Protein AF-A4K549-F1 (afdb_monomer)

Nearest PDB structures (foldseek):
  3fb2-assembly2_B  TM=6.830E-01  e=2.967E-04  Homo sapiens
  3fb2-assembly1_A  TM=7.158E-01  e=6.302E-02  Homo sapiens
  1cun-assembly1_C  TM=7.494E-01  e=9.052E-02  Gallus gallus
  7ank-assembly1_A  TM=7.087E-01  e=9.052E-02  Homo sapiens
  3f31-assembly1_B  TM=7.043E-01  e=5.146E-01  Homo sapiens

Foldseek 3Di:
DVVVVVVVVVVVVVVVVVVVVVVVVVVVPPPQDDDPVSVVVVVVVVVVVVVVLVVVVVVLVVLVVVLVVCVVVVPPCNVVSVVVNVVVVVVNVVVVVVD

Sequence (99 aa):
EQCMDLQLFYRDAEQVDNWMSKQEAFLLNEDLGDSLDSVEALLKKHEDFEKSLSAQEEKITALDEFVTKLIQNNHYAMEDVATRRDALLSRRNALHERA

InterPro domains:
  IPR002017 Spectrin repeat [PF00435] (5-99)
  IPR018159 Spectrin/alpha-actinin [SM00150] (7-99)
  IPR018159 Spectrin/alpha-actinin [cd00176] (5-99)

Secondary structure (DSSP, 8-state):
-HHHHHHHHHHHHHHHHHHHHHHHHHHS-----SSHHHHHHHHHHHHHHHHHHHHHHHHHHHHHHHHHHHHHTT-TTHHHHHHHHHHHHHHHHHHHTT-

Mean predicted aligned error: 14.86 Å

Structure (mmCIF, N/CA/C/O backbone):
data_AF-A4K549-F1
#
_entry.id   AF-A4K549-F1
#
loop_
_atom_site.group_PDB
_atom_site.id
_atom_site.type_symbol
_atom_site.label_atom_id
_atom_site.label_alt_id
_atom_site.label_comp_id
_atom_site.label_asym_id
_atom_site.label_entity_id
_atom_site.label_seq_id
_atom_site.pdbx_PDB_ins_code
_atom_site.Cartn_x
_atom_site.Cartn_y
_atom_site.Cartn_z
_atom_site.occupancy
_atom_site.B_iso_or_equiv
_atom_site.auth_seq_id
_atom_site.auth_comp_id
_atom_site.auth_asym_id
_atom_site.auth_atom_id
_atom_site.pdbx_PDB_model_num
ATOM 1 N N . GLU A 1 1 ? -19.657 9.051 10.741 1.00 54.94 1 GLU A N 1
ATOM 2 C CA . GLU A 1 1 ? -18.183 8.996 10.635 1.00 54.94 1 GLU A CA 1
ATOM 3 C C . GLU A 1 1 ? -17.708 7.681 10.011 1.00 54.94 1 GLU A C 1
ATOM 5 O O . GLU A 1 1 ? -17.241 7.734 8.887 1.00 54.94 1 GLU A O 1
ATOM 10 N N . GLN A 1 2 ? -18.008 6.507 10.579 1.00 52.16 2 GLN A N 1
ATOM 11 C CA . GLN A 1 2 ? -17.537 5.194 10.073 1.00 52.16 2 GLN A CA 1
ATOM 12 C C . GLN A 1 2 ? -17.848 4.842 8.598 1.00 52.16 2 GLN A C 1
ATOM 14 O O . GLN A 1 2 ? -17.098 4.110 7.959 1.00 52.16 2 GLN A O 1
ATOM 19 N N . CYS A 1 3 ? -18.940 5.357 8.023 1.00 71.25 3 CYS A N 1
ATOM 20 C CA . CYS A 1 3 ? -19.270 5.125 6.610 1.00 71.25 3 CYS A CA 1
ATOM 21 C C . CYS A 1 3 ? -18.350 5.899 5.647 1.00 71.25 3 CYS A C 1
ATOM 23 O O . CYS A 1 3 ? -18.144 5.473 4.512 1.00 71.25 3 CYS A O 1
ATOM 25 N N . MET A 1 4 ? -17.802 7.032 6.093 1.00 78.00 4 MET A N 1
ATOM 26 C CA . MET A 1 4 ? -16.905 7.862 5.290 1.00 78.00 4 MET A CA 1
ATOM 27 C C . MET A 1 4 ? -15.501 7.258 5.250 1.00 78.00 4 MET A C 1
ATOM 29 O O . MET A 1 4 ? -14.889 7.195 4.186 1.00 78.00 4 MET A O 1
ATOM 33 N N . ASP A 1 5 ? -15.050 6.710 6.378 1.00 77.12 5 ASP A N 1
ATOM 34 C CA . ASP A 1 5 ? -13.773 5.999 6.482 1.00 77.12 5 ASP A CA 1
ATOM 35 C C . ASP A 1 5 ? -13.752 4.746 5.593 1.00 77.12 5 ASP A C 1
ATOM 37 O O . ASP A 1 5 ? -12.757 4.458 4.929 1.00 77.12 5 ASP A O 1
ATOM 41 N N . LEU A 1 6 ? -14.885 4.040 5.497 1.00 78.44 6 LEU A N 1
ATOM 42 C CA . LEU A 1 6 ? -15.023 2.870 4.630 1.00 78.44 6 LEU A CA 1
ATOM 43 C C . LEU A 1 6 ? -14.961 3.229 3.135 1.00 78.44 6 LEU A C 1
ATOM 45 O O . LEU A 1 6 ? -14.364 2.500 2.345 1.00 78.44 6 LEU A O 1
ATOM 49 N N . GLN A 1 7 ? -15.551 4.357 2.734 1.00 86.44 7 GLN A N 1
ATOM 50 C CA . GLN A 1 7 ? -15.483 4.826 1.347 1.00 86.44 7 GLN A CA 1
ATOM 51 C C . GLN A 1 7 ? -14.082 5.314 0.969 1.00 86.44 7 GLN A C 1
ATOM 53 O O . GLN A 1 7 ? -13.620 5.036 -0.138 1.00 86.44 7 GLN A O 1
ATOM 58 N N . LEU A 1 8 ? -13.391 5.990 1.891 1.00 87.81 8 LEU A N 1
ATOM 59 C CA . LEU A 1 8 ? -11.988 6.367 1.718 1.00 87.81 8 LEU A CA 1
ATOM 60 C C . LEU A 1 8 ? -11.108 5.128 1.552 1.00 87.81 8 LEU A C 1
ATOM 62 O O . LEU A 1 8 ? -10.314 5.067 0.618 1.00 87.81 8 LEU A O 1
ATOM 66 N N . PHE A 1 9 ? -11.330 4.106 2.380 1.00 84.75 9 PHE A N 1
ATOM 67 C CA . PHE A 1 9 ? -10.624 2.837 2.269 1.00 84.75 9 PHE A CA 1
ATOM 68 C C . PHE A 1 9 ? -10.819 2.175 0.893 1.00 84.75 9 PHE A C 1
ATOM 70 O O . PHE A 1 9 ? -9.840 1.758 0.277 1.00 84.75 9 PHE A O 1
ATOM 77 N N . TYR A 1 10 ? -12.055 2.076 0.388 1.00 90.44 10 TYR A N 1
ATOM 78 C CA . TYR A 1 10 ? -12.307 1.441 -0.914 1.00 90.44 10 TYR A CA 1
ATOM 79 C C . TYR A 1 10 ? -11.667 2.197 -2.073 1.00 90.44 10 TYR A C 1
ATOM 81 O O . TYR A 1 10 ? -11.085 1.574 -2.958 1.00 90.44 10 TYR A O 1
ATOM 89 N N . ARG A 1 11 ? -11.731 3.530 -2.041 1.00 94.38 11 ARG A N 1
ATOM 90 C CA . ARG A 1 11 ? -11.073 4.372 -3.040 1.00 94.38 11 ARG A CA 1
ATOM 91 C C . ARG A 1 11 ? -9.562 4.153 -3.032 1.00 94.38 11 ARG A C 1
ATOM 93 O O . ARG A 1 11 ? -8.959 3.991 -4.089 1.00 94.38 11 ARG A O 1
ATOM 100 N N . ASP A 1 12 ? -8.956 4.148 -1.851 1.00 90.50 12 ASP A N 1
ATOM 101 C CA . ASP A 1 12 ? -7.507 4.009 -1.723 1.00 90.50 12 ASP A CA 1
ATOM 102 C C . ASP A 1 12 ? -7.056 2.595 -2.130 1.00 90.50 12 ASP A C 1
ATOM 104 O O . ASP A 1 12 ? -6.048 2.446 -2.820 1.00 90.50 12 ASP A O 1
ATOM 108 N N . ALA A 1 13 ? -7.840 1.563 -1.804 1.00 91.62 13 ALA A N 1
ATOM 109 C CA . ALA A 1 13 ? -7.598 0.190 -2.246 1.00 91.62 13 ALA A CA 1
ATOM 110 C C . ALA A 1 13 ? -7.655 0.051 -3.777 1.00 91.62 13 ALA A C 1
ATOM 112 O O . ALA A 1 13 ? -6.741 -0.511 -4.376 1.00 91.62 13 ALA A O 1
ATOM 113 N N . GLU A 1 14 ? -8.671 0.628 -4.422 1.00 94.62 14 GLU A N 1
ATOM 114 C CA . GLU A 1 14 ? -8.804 0.616 -5.884 1.00 94.62 14 GLU A CA 1
ATOM 115 C C . GLU A 1 14 ? -7.643 1.353 -6.572 1.00 94.62 14 GLU A C 1
ATOM 117 O O . GLU A 1 14 ? -7.171 0.963 -7.644 1.00 94.62 14 GLU A O 1
ATOM 122 N N . GLN A 1 15 ? -7.135 2.414 -5.946 1.00 92.25 15 GLN A N 1
ATOM 123 C CA . GLN A 1 15 ? -5.982 3.147 -6.455 1.00 92.25 15 GLN A CA 1
ATOM 124 C C . GLN A 1 15 ? -4.697 2.309 -6.383 1.00 92.25 15 GLN A C 1
ATOM 126 O O . GLN A 1 15 ? -3.888 2.335 -7.315 1.00 92.25 15 GLN A O 1
ATOM 131 N N . VAL A 1 16 ? -4.533 1.539 -5.305 1.00 87.69 16 VAL A N 1
ATOM 132 C CA . VAL A 1 16 ? -3.402 0.624 -5.113 1.00 87.69 16 VAL A CA 1
ATOM 133 C C . VAL A 1 16 ? -3.482 -0.564 -6.073 1.00 87.69 16 VAL A C 1
ATOM 135 O O . VAL A 1 16 ? -2.469 -0.893 -6.689 1.00 87.69 16 VAL A O 1
ATOM 138 N N . ASP A 1 17 ? -4.660 -1.153 -6.284 1.00 92.00 17 ASP A N 1
ATOM 139 C CA . ASP A 1 17 ? -4.851 -2.246 -7.249 1.00 92.00 17 ASP A CA 1
ATOM 140 C C . ASP A 1 17 ? -4.519 -1.800 -8.677 1.00 92.00 17 ASP A C 1
ATOM 142 O O . ASP A 1 17 ? -3.733 -2.446 -9.370 1.00 92.00 17 ASP A O 1
ATOM 146 N N . ASN A 1 18 ? -5.012 -0.630 -9.092 1.00 89.50 18 ASN A N 1
ATOM 147 C CA . ASN A 1 18 ? -4.683 -0.066 -10.402 1.00 89.50 18 ASN A CA 1
ATOM 148 C C . ASN A 1 18 ? -3.186 0.220 -10.573 1.00 89.50 18 ASN A C 1
ATOM 150 O O . ASN A 1 18 ? -2.655 0.122 -11.682 1.00 89.50 18 ASN A O 1
ATOM 154 N N . TRP A 1 19 ? -2.497 0.611 -9.502 1.00 87.81 19 TRP A N 1
ATOM 155 C CA . TRP A 1 19 ? -1.052 0.800 -9.539 1.00 87.81 19 TRP A CA 1
ATOM 156 C C . TRP A 1 19 ? -0.317 -0.540 -9.655 1.00 87.81 19 TRP A C 1
ATOM 158 O O . TRP A 1 19 ? 0.565 -0.663 -10.505 1.00 87.81 19 TRP A O 1
ATOM 168 N N . MET A 1 20 ? -0.722 -1.556 -8.888 1.00 84.06 20 MET A N 1
ATOM 169 C CA . MET A 1 20 ? -0.136 -2.898 -8.955 1.00 84.06 20 MET A CA 1
ATOM 170 C C . MET A 1 20 ? -0.290 -3.516 -10.345 1.00 84.06 20 MET A C 1
ATOM 172 O O . MET A 1 20 ? 0.709 -3.943 -10.918 1.00 84.06 20 MET A O 1
ATOM 176 N N . SER A 1 21 ? -1.479 -3.461 -10.952 1.00 86.75 21 SER A N 1
ATOM 177 C CA . SER A 1 21 ? -1.689 -3.995 -12.305 1.00 86.75 21 SER A CA 1
ATOM 178 C C . SER A 1 21 ? -0.817 -3.310 -13.363 1.00 86.75 21 SER A C 1
ATOM 180 O O . SER A 1 21 ? -0.369 -3.948 -14.315 1.00 86.75 21 SER A O 1
ATOM 182 N N . LYS A 1 22 ? -0.524 -2.013 -13.201 1.00 78.81 22 LYS A N 1
ATOM 183 C CA . LYS A 1 22 ? 0.410 -1.298 -14.087 1.00 78.81 22 LYS A CA 1
ATOM 184 C C . LYS A 1 22 ? 1.852 -1.770 -13.907 1.00 78.81 22 LYS A C 1
ATOM 186 O O . LYS A 1 22 ? 2.568 -1.875 -14.899 1.00 78.81 22 LYS A O 1
ATOM 191 N N . GLN A 1 23 ? 2.274 -2.060 -12.677 1.00 81.25 23 GLN A N 1
ATOM 192 C CA . GLN A 1 23 ? 3.612 -2.596 -12.412 1.00 81.25 23 GLN A CA 1
ATOM 193 C C . GLN A 1 23 ? 3.758 -4.032 -12.926 1.00 81.25 23 GLN A C 1
ATOM 195 O O . GLN A 1 23 ? 4.759 -4.347 -13.562 1.00 81.25 23 GLN A O 1
ATOM 200 N N . GLU A 1 24 ? 2.744 -4.879 -12.743 1.00 81.19 24 GLU A N 1
ATOM 201 C CA . GLU A 1 24 ? 2.716 -6.239 -13.298 1.00 81.19 24 GLU A CA 1
ATOM 202 C C . GLU A 1 24 ? 2.843 -6.216 -14.828 1.00 81.19 24 GLU A C 1
ATOM 204 O O . GLU A 1 24 ? 3.677 -6.923 -15.392 1.00 81.19 24 GLU A O 1
ATOM 209 N N . ALA A 1 25 ? 2.100 -5.332 -15.503 1.00 75.69 25 ALA A N 1
ATOM 210 C CA . ALA A 1 25 ? 2.200 -5.147 -16.951 1.00 75.69 25 ALA A CA 1
ATOM 211 C C . ALA A 1 25 ? 3.578 -4.629 -17.410 1.00 75.69 25 ALA A C 1
ATOM 213 O O . ALA A 1 25 ? 4.031 -4.949 -18.508 1.00 75.69 25 ALA A O 1
ATOM 214 N N . PHE A 1 26 ? 4.255 -3.832 -16.581 1.00 66.88 26 PHE A N 1
ATOM 215 C CA . PHE A 1 26 ? 5.597 -3.323 -16.861 1.00 66.88 26 PHE A CA 1
ATOM 216 C C . PHE A 1 26 ? 6.694 -4.370 -16.650 1.00 66.88 26 PHE A C 1
ATOM 218 O O . PHE A 1 26 ? 7.712 -4.330 -17.333 1.00 66.88 26 PHE A O 1
ATOM 225 N N . LEU A 1 27 ? 6.500 -5.296 -15.711 1.00 67.69 27 LEU A N 1
ATOM 226 C CA . LEU A 1 27 ? 7.411 -6.417 -15.472 1.00 67.69 27 LEU A CA 1
ATOM 227 C C . LEU A 1 27 ? 7.261 -7.519 -16.529 1.00 67.69 27 LEU A C 1
ATOM 229 O O . LEU A 1 27 ? 8.241 -8.173 -16.856 1.00 67.69 27 LEU A O 1
ATOM 233 N N . LEU A 1 28 ? 6.062 -7.686 -17.093 1.00 71.12 28 LEU A N 1
ATOM 234 C CA . LEU A 1 28 ? 5.799 -8.589 -18.221 1.00 71.12 28 LEU A CA 1
ATOM 235 C C . LEU A 1 28 ? 6.362 -8.080 -19.563 1.00 71.12 28 LEU A C 1
ATOM 237 O O . LEU A 1 28 ? 6.469 -8.856 -20.509 1.00 71.12 28 LEU A O 1
ATOM 241 N N . ASN A 1 29 ? 6.711 -6.793 -19.670 1.00 58.00 29 ASN A N 1
ATOM 242 C CA . ASN A 1 29 ? 7.360 -6.219 -20.851 1.00 58.00 29 ASN A CA 1
ATOM 243 C C . ASN A 1 29 ? 8.891 -6.364 -20.735 1.00 58.00 29 ASN A C 1
ATOM 245 O O . ASN A 1 29 ? 9.581 -5.461 -20.265 1.00 58.00 29 ASN A O 1
ATOM 249 N N . GLU A 1 30 ? 9.421 -7.512 -21.164 1.00 56.25 30 GLU A N 1
ATOM 250 C CA . GLU A 1 30 ? 10.863 -7.797 -21.279 1.00 56.25 30 GLU A CA 1
ATOM 251 C C . GLU A 1 30 ? 11.480 -7.210 -22.568 1.00 56.25 30 GLU A 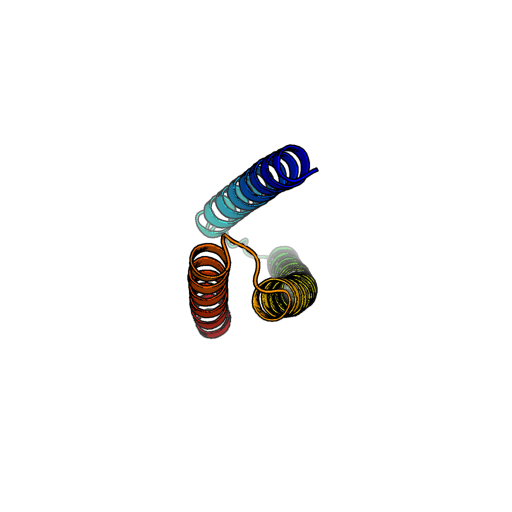C 1
ATOM 253 O O . GLU A 1 30 ? 12.084 -7.924 -23.364 1.00 56.25 30 GLU A O 1
ATOM 258 N N . ASP A 1 31 ? 11.360 -5.898 -22.790 1.00 56.62 31 ASP A N 1
ATOM 259 C CA . ASP A 1 31 ? 12.193 -5.205 -23.788 1.00 56.62 31 ASP A CA 1
ATOM 260 C C . ASP A 1 31 ? 13.433 -4.634 -23.075 1.00 56.62 31 ASP A C 1
ATOM 262 O O . ASP A 1 31 ? 13.497 -3.473 -22.663 1.00 56.62 31 ASP A O 1
ATOM 266 N N . LEU A 1 32 ? 14.398 -5.520 -22.812 1.00 51.97 32 LEU A N 1
ATOM 267 C CA . LEU A 1 32 ? 15.719 -5.181 -22.279 1.00 51.97 32 LEU A CA 1
ATOM 268 C C . LEU A 1 32 ? 16.570 -4.619 -23.427 1.00 51.97 32 LEU A C 1
ATOM 270 O O . LEU A 1 32 ? 17.288 -5.358 -24.095 1.00 51.97 32 LEU A O 1
ATOM 274 N N . GLY A 1 33 ? 16.449 -3.314 -23.684 1.00 51.03 33 GLY A N 1
ATOM 275 C CA . GLY A 1 33 ? 17.257 -2.611 -24.687 1.00 51.03 33 GLY A CA 1
ATOM 276 C C . GLY A 1 33 ? 18.770 -2.841 -24.512 1.00 51.03 33 GLY A C 1
ATOM 277 O O . GLY A 1 33 ? 19.246 -3.058 -23.398 1.00 51.03 33 GLY A O 1
ATOM 278 N N . ASP A 1 34 ? 19.529 -2.763 -25.606 1.00 55.47 34 ASP A N 1
ATOM 279 C CA . ASP A 1 34 ? 20.955 -3.142 -25.711 1.00 55.47 34 ASP A CA 1
ATOM 280 C C . ASP A 1 34 ? 21.918 -1.928 -25.641 1.00 55.47 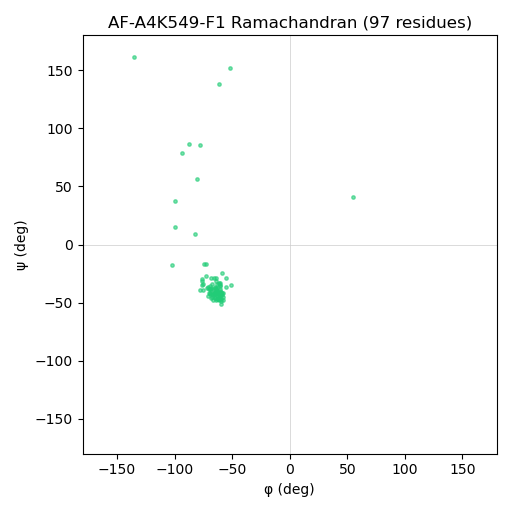34 ASP A C 1
ATOM 282 O O . ASP A 1 34 ? 22.894 -1.836 -26.386 1.00 55.47 34 ASP A O 1
ATOM 286 N N . SER A 1 35 ? 21.621 -0.920 -24.809 1.00 59.84 35 SER A N 1
ATOM 287 C CA . SER A 1 35 ? 22.413 0.318 -24.728 1.00 59.84 35 SER A CA 1
ATOM 288 C C . SER A 1 35 ? 22.697 0.774 -23.293 1.00 59.84 35 SER A C 1
ATOM 290 O O . SER A 1 35 ? 22.048 0.379 -22.333 1.00 59.84 35 SER A O 1
ATOM 292 N N . LEU A 1 36 ? 23.696 1.639 -23.112 1.00 58.38 36 LEU A N 1
ATOM 293 C CA . LEU A 1 36 ? 23.980 2.251 -21.807 1.00 58.38 36 LEU A CA 1
ATOM 294 C C . LEU A 1 36 ? 22.737 2.971 -21.244 1.00 58.38 36 LEU A C 1
ATOM 296 O O . LEU A 1 36 ? 22.449 2.860 -20.055 1.00 58.38 36 LEU A O 1
ATOM 300 N N . ASP A 1 37 ? 21.949 3.596 -22.123 1.00 63.72 37 ASP A N 1
ATOM 301 C CA . ASP A 1 37 ? 20.684 4.247 -21.784 1.00 63.72 37 ASP A CA 1
ATOM 302 C C . ASP A 1 37 ? 19.637 3.285 -21.193 1.00 63.72 37 ASP A C 1
ATOM 304 O O . ASP A 1 37 ? 18.867 3.684 -20.318 1.00 63.72 37 ASP A O 1
ATOM 308 N N . SER A 1 38 ? 19.581 2.018 -21.628 1.00 60.09 38 SER A N 1
ATOM 309 C CA . SER A 1 38 ? 18.634 1.041 -21.071 1.00 60.09 38 SER A CA 1
ATOM 310 C C . SER A 1 38 ? 19.071 0.540 -19.694 1.00 60.09 38 SER A C 1
ATOM 312 O O . SER A 1 38 ? 18.224 0.344 -18.822 1.00 60.09 38 SER A O 1
ATOM 314 N N . VAL A 1 39 ? 20.378 0.419 -19.448 1.00 68.19 39 VAL A N 1
ATOM 315 C CA . VAL A 1 39 ? 20.919 0.124 -18.111 1.00 68.19 39 VAL A CA 1
ATOM 316 C C . VAL A 1 39 ? 20.680 1.293 -17.152 1.00 68.19 39 VAL A C 1
ATOM 318 O O . VAL A 1 39 ? 20.236 1.069 -16.027 1.00 68.19 39 VAL A O 1
ATOM 321 N N . GLU A 1 40 ? 20.886 2.540 -17.583 1.00 73.88 40 GLU A N 1
ATOM 322 C CA . GLU A 1 40 ? 20.561 3.724 -16.773 1.00 73.88 40 GLU A CA 1
ATOM 323 C C . GLU A 1 40 ? 19.051 3.845 -16.504 1.00 73.88 40 GLU A C 1
ATOM 325 O O . GLU A 1 40 ? 18.643 4.181 -15.389 1.00 73.88 40 GLU A O 1
ATOM 330 N N . ALA A 1 41 ? 18.200 3.504 -17.479 1.00 73.12 41 ALA A N 1
ATOM 331 C CA . ALA A 1 41 ? 16.752 3.446 -17.282 1.00 73.12 41 ALA A CA 1
ATOM 332 C C . ALA A 1 41 ? 16.339 2.362 -16.270 1.00 73.12 41 ALA A C 1
ATOM 334 O O . ALA A 1 41 ? 15.452 2.601 -15.447 1.00 73.12 41 ALA A O 1
ATOM 335 N N . LEU A 1 42 ? 16.992 1.194 -16.291 1.00 71.56 42 LEU A N 1
ATOM 336 C CA . LEU A 1 42 ? 16.787 0.130 -15.304 1.00 71.56 42 LEU A CA 1
ATOM 337 C C . LEU A 1 42 ? 17.241 0.554 -13.907 1.00 71.56 42 LEU A C 1
ATOM 339 O O . LEU A 1 42 ? 16.524 0.300 -12.941 1.00 71.56 42 LEU A O 1
ATOM 343 N N . LEU A 1 43 ? 18.379 1.244 -13.799 1.00 78.00 43 LEU A N 1
ATOM 344 C CA . LEU A 1 43 ? 18.880 1.759 -12.526 1.00 78.00 43 LEU A CA 1
ATOM 345 C C . LEU A 1 43 ? 17.902 2.772 -11.924 1.00 78.00 43 LEU A C 1
ATOM 347 O O . LEU A 1 43 ? 17.509 2.657 -10.768 1.00 78.00 43 LEU A O 1
ATOM 351 N N . LYS A 1 44 ? 17.428 3.718 -12.741 1.00 82.31 44 LYS A N 1
ATOM 352 C CA . LYS A 1 44 ? 16.437 4.713 -12.323 1.00 82.31 44 LYS A CA 1
ATOM 353 C C . LYS A 1 44 ? 15.113 4.070 -11.908 1.00 82.31 44 LYS A C 1
ATOM 355 O O . LYS A 1 44 ? 14.538 4.443 -10.892 1.00 82.31 44 LYS A O 1
ATOM 360 N N . LYS A 1 45 ? 14.649 3.071 -12.663 1.00 76.19 45 LYS A N 1
ATOM 361 C CA . LYS A 1 45 ? 13.461 2.276 -12.320 1.00 76.19 45 LYS A CA 1
ATOM 362 C C . LYS A 1 45 ? 13.635 1.554 -10.981 1.00 76.19 45 LYS A C 1
ATOM 364 O O . LYS 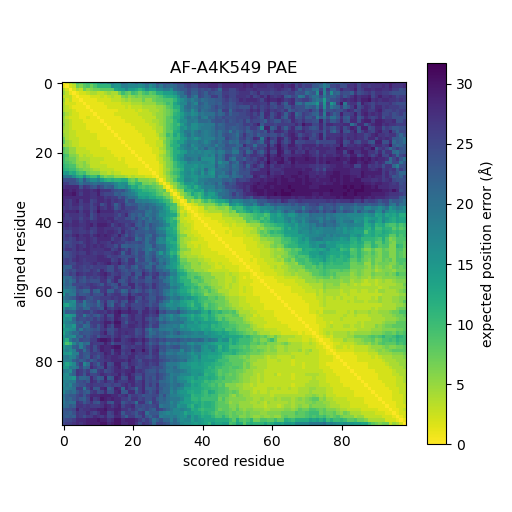A 1 45 ? 12.677 1.470 -10.219 1.00 76.19 45 LYS A O 1
ATOM 369 N N . HIS A 1 46 ? 14.834 1.050 -10.696 1.00 77.00 46 HIS A N 1
ATOM 370 C CA . HIS A 1 46 ? 15.150 0.411 -9.423 1.00 77.00 46 HIS A CA 1
ATOM 371 C C . HIS A 1 46 ? 15.156 1.420 -8.267 1.00 77.00 46 HIS A C 1
ATOM 373 O O . HIS A 1 46 ? 14.487 1.187 -7.268 1.00 77.00 46 HIS A O 1
ATOM 379 N N . GLU A 1 47 ? 15.786 2.587 -8.430 1.00 82.25 47 GLU A N 1
ATOM 380 C CA . GLU A 1 47 ? 15.736 3.655 -7.420 1.00 82.25 47 GLU A CA 1
ATOM 381 C C . GLU A 1 47 ? 14.301 4.133 -7.141 1.00 82.25 47 GLU A C 1
ATOM 383 O O . GLU A 1 47 ? 13.927 4.394 -5.996 1.00 82.25 47 GLU A O 1
ATOM 3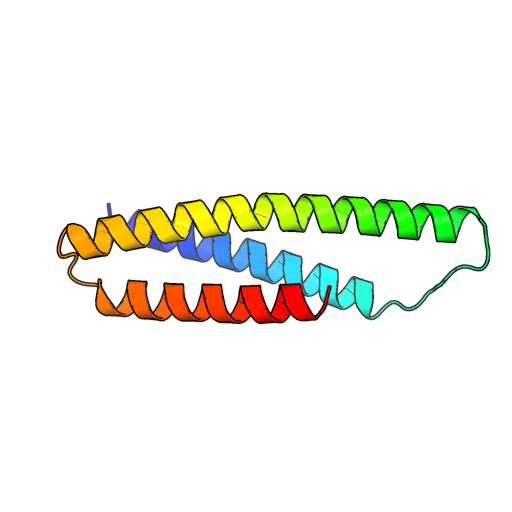88 N N . ASP A 1 48 ? 13.475 4.264 -8.182 1.00 79.75 48 ASP A N 1
ATOM 389 C CA . ASP A 1 48 ? 12.066 4.642 -8.044 1.00 79.75 48 ASP A CA 1
ATOM 390 C C . ASP A 1 48 ? 11.254 3.540 -7.340 1.00 79.75 48 ASP A C 1
ATOM 392 O O . ASP A 1 48 ? 10.342 3.836 -6.556 1.00 79.75 48 ASP A O 1
ATOM 396 N N . PHE A 1 49 ? 11.604 2.272 -7.569 1.00 73.56 49 PHE A N 1
ATOM 397 C CA . PHE A 1 49 ? 11.033 1.132 -6.860 1.00 73.56 49 PHE A CA 1
ATOM 398 C C . PHE A 1 49 ? 11.420 1.133 -5.376 1.00 73.56 49 PHE A C 1
ATOM 400 O O . PHE A 1 49 ? 10.532 1.039 -4.531 1.00 73.56 49 PHE A O 1
ATOM 407 N N . GLU A 1 50 ? 12.695 1.329 -5.036 1.00 77.31 50 GLU A N 1
ATOM 408 C CA . GLU A 1 50 ? 13.164 1.402 -3.644 1.00 77.31 50 GLU A CA 1
ATOM 409 C C . GLU A 1 50 ? 12.520 2.565 -2.877 1.00 77.31 50 GLU A C 1
ATOM 411 O O . GLU A 1 50 ? 12.053 2.396 -1.748 1.00 77.31 50 GLU A O 1
ATOM 416 N N . LYS A 1 51 ? 12.405 3.745 -3.504 1.00 82.00 51 LYS A N 1
ATOM 417 C CA . LYS A 1 51 ? 11.690 4.892 -2.916 1.00 82.00 51 LYS A CA 1
ATOM 418 C C . 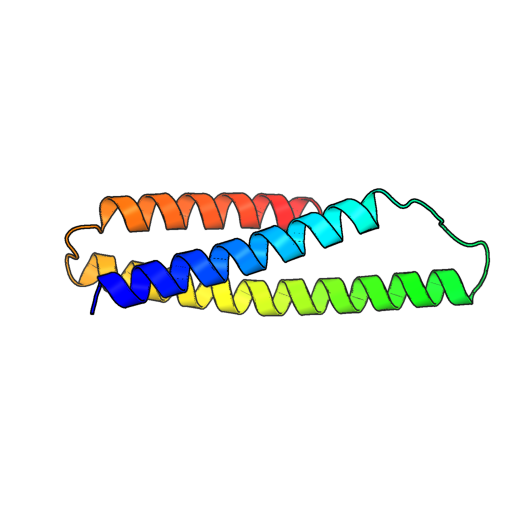LYS A 1 51 ? 10.218 4.578 -2.680 1.00 82.00 51 LYS A C 1
ATOM 420 O O . LYS A 1 51 ? 9.670 4.935 -1.637 1.00 82.00 51 LYS A O 1
ATOM 425 N N . SER A 1 52 ? 9.578 3.906 -3.636 1.00 78.62 52 SER A N 1
ATOM 426 C CA . SER A 1 52 ? 8.180 3.491 -3.505 1.00 78.62 52 SER A CA 1
ATOM 427 C C . SER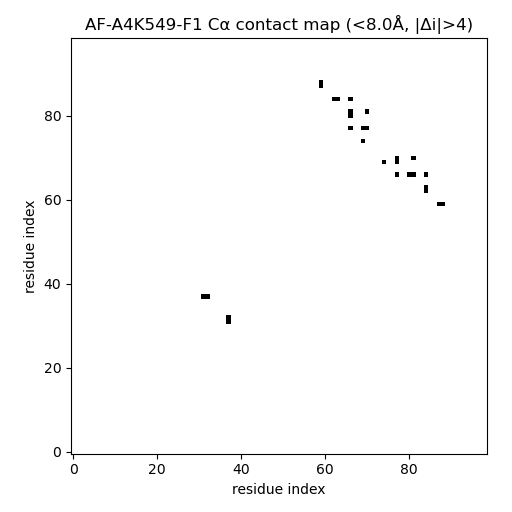 A 1 52 ? 8.007 2.477 -2.376 1.00 78.62 52 SER A C 1
ATOM 429 O O . SER A 1 52 ? 7.061 2.595 -1.603 1.00 78.62 52 SER A O 1
ATOM 431 N N . LEU A 1 53 ? 8.937 1.529 -2.237 1.00 75.81 53 LEU A N 1
ATOM 432 C CA . LEU A 1 53 ? 8.949 0.540 -1.163 1.00 75.81 53 LEU A CA 1
ATOM 433 C C . LEU A 1 53 ? 9.100 1.209 0.212 1.00 75.81 53 LEU A C 1
ATOM 435 O O . LEU A 1 53 ? 8.313 0.933 1.114 1.00 75.81 53 LEU A O 1
ATOM 439 N N . SER A 1 54 ? 10.038 2.151 0.350 1.00 79.62 54 SER A N 1
ATOM 440 C CA . SER A 1 54 ? 10.246 2.914 1.587 1.00 79.62 54 SER A CA 1
ATOM 441 C C . SER A 1 54 ? 9.014 3.738 1.983 1.00 79.62 54 SER A C 1
ATOM 443 O O . SER A 1 54 ? 8.578 3.676 3.132 1.00 79.62 54 SER A O 1
ATOM 445 N N . ALA A 1 55 ? 8.389 4.440 1.033 1.00 79.81 55 ALA A N 1
ATOM 446 C CA . ALA A 1 55 ? 7.150 5.176 1.292 1.00 79.81 55 ALA A CA 1
ATOM 447 C C . ALA A 1 55 ? 5.981 4.246 1.672 1.00 79.81 55 ALA A C 1
ATOM 449 O O . ALA A 1 55 ? 5.064 4.644 2.395 1.00 79.81 55 ALA A O 1
ATOM 450 N N . GLN A 1 56 ? 5.989 3.006 1.179 1.00 79.62 56 GLN A N 1
ATOM 451 C CA . GLN A 1 56 ? 4.977 2.010 1.511 1.00 79.62 56 GLN A CA 1
ATOM 452 C C . GLN A 1 56 ? 5.184 1.423 2.919 1.00 79.62 56 GLN A C 1
ATOM 454 O O . GLN A 1 56 ? 4.196 1.187 3.614 1.00 79.62 56 GLN A O 1
ATOM 459 N N . GLU A 1 57 ? 6.430 1.253 3.375 1.00 81.00 57 GLU A N 1
ATOM 460 C CA . GLU A 1 57 ? 6.758 0.840 4.753 1.00 81.00 57 GLU A CA 1
ATOM 461 C C . GLU A 1 57 ? 6.259 1.851 5.794 1.00 81.00 57 GLU A C 1
ATOM 463 O O . GLU A 1 57 ? 5.646 1.463 6.793 1.00 81.00 57 GLU A O 1
ATOM 468 N N . GLU A 1 58 ? 6.430 3.154 5.543 1.00 85.56 58 GLU A N 1
ATOM 469 C CA . GLU A 1 58 ? 5.901 4.195 6.437 1.00 85.56 58 GLU A CA 1
ATOM 470 C C . GLU A 1 58 ? 4.373 4.108 6.564 1.00 85.56 58 GLU A C 1
ATOM 472 O O . GLU A 1 58 ? 3.823 4.184 7.665 1.00 85.56 58 GLU A O 1
ATOM 477 N N . LYS A 1 59 ? 3.673 3.878 5.445 1.00 82.06 59 LYS A N 1
ATOM 478 C CA . LYS A 1 59 ? 2.210 3.721 5.438 1.00 82.06 59 LYS A CA 1
ATOM 479 C C . LYS A 1 59 ? 1.754 2.472 6.184 1.00 82.06 59 LYS A C 1
ATOM 481 O O . LYS A 1 59 ? 0.766 2.538 6.912 1.00 82.06 59 LYS A O 1
ATOM 486 N N . ILE A 1 60 ? 2.444 1.345 6.006 1.00 82.31 60 ILE A N 1
ATOM 487 C CA . ILE A 1 60 ? 2.117 0.093 6.703 1.00 82.31 60 ILE A CA 1
ATOM 488 C C . ILE A 1 60 ? 2.329 0.255 8.209 1.00 82.31 60 ILE A C 1
ATOM 490 O O . ILE A 1 60 ? 1.467 -0.149 8.987 1.00 82.31 60 ILE A O 1
ATOM 494 N N . THR A 1 61 ? 3.419 0.908 8.612 1.00 85.12 61 THR A N 1
ATOM 495 C CA . THR A 1 61 ? 3.713 1.198 10.022 1.00 85.12 61 THR A CA 1
ATOM 496 C C . THR A 1 61 ? 2.626 2.077 10.644 1.00 85.12 61 THR A C 1
ATOM 498 O O . THR A 1 61 ? 2.073 1.737 11.688 1.00 85.12 61 THR A O 1
ATOM 501 N N . ALA A 1 62 ? 2.233 3.162 9.969 1.00 85.31 62 ALA A N 1
ATOM 502 C CA . ALA A 1 62 ? 1.149 4.027 10.437 1.00 85.31 62 ALA A CA 1
ATOM 503 C C . ALA A 1 62 ? -0.197 3.283 10.554 1.00 85.31 62 ALA A C 1
ATOM 505 O O . ALA A 1 62 ? -0.987 3.542 11.466 1.00 85.31 62 ALA A O 1
ATOM 506 N N . LEU A 1 63 ? -0.462 2.343 9.642 1.00 82.50 63 LEU A N 1
ATOM 507 C CA . LEU A 1 63 ? -1.682 1.538 9.643 1.00 82.50 63 LEU A CA 1
ATOM 508 C C . LEU A 1 63 ? -1.690 0.511 10.786 1.00 82.50 63 LEU A C 1
ATOM 510 O O . LEU A 1 63 ? -2.730 0.318 11.416 1.00 82.50 63 LEU A O 1
ATOM 514 N N . ASP A 1 64 ? -0.543 -0.089 11.108 1.00 84.44 64 ASP A N 1
ATOM 515 C CA . ASP A 1 64 ? -0.390 -0.976 12.266 1.00 84.44 64 ASP A CA 1
ATOM 516 C C . ASP A 1 64 ? -0.624 -0.239 13.597 1.00 84.44 64 ASP A C 1
ATOM 518 O O . ASP A 1 64 ? -1.391 -0.696 14.454 1.00 84.44 64 ASP A O 1
ATOM 522 N N . GLU A 1 65 ? -0.060 0.963 13.747 1.00 88.19 65 GLU A N 1
ATOM 523 C CA . GLU A 1 65 ? -0.311 1.810 14.917 1.00 88.19 65 GLU A CA 1
ATOM 524 C C . GLU A 1 65 ? -1.796 2.178 15.057 1.00 88.19 65 GLU A C 1
ATOM 526 O O . GLU A 1 65 ? -2.348 2.198 16.163 1.00 88.19 65 GLU A O 1
ATOM 531 N N . PHE A 1 66 ? -2.464 2.463 13.938 1.00 83.94 66 PHE A N 1
ATOM 532 C CA . PHE A 1 66 ? -3.884 2.795 13.922 1.00 83.94 66 PHE A CA 1
A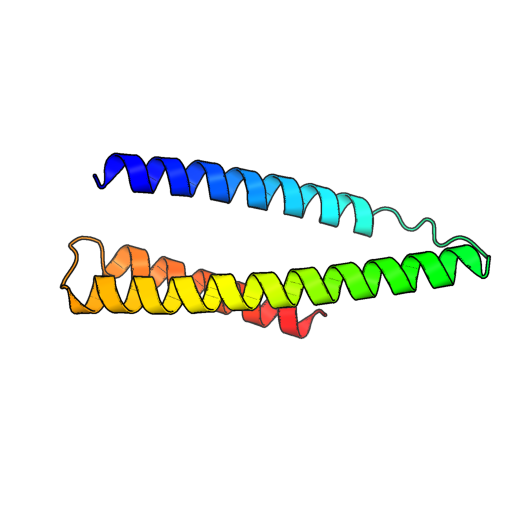TOM 533 C C . PHE A 1 66 ? -4.762 1.599 14.316 1.00 83.94 66 PHE A C 1
ATOM 535 O O . PHE A 1 66 ? -5.640 1.738 15.170 1.00 83.94 66 PHE A O 1
ATOM 542 N N . VAL A 1 67 ? -4.492 0.408 13.770 1.00 84.75 67 VAL A N 1
ATOM 543 C CA . VAL A 1 67 ? -5.196 -0.832 14.145 1.00 84.75 67 VAL A CA 1
ATOM 544 C C . VAL A 1 67 ? -4.978 -1.154 15.620 1.00 84.75 67 VAL A C 1
ATOM 546 O O . VAL A 1 67 ? -5.930 -1.484 16.327 1.00 84.75 67 VAL A O 1
ATOM 549 N N . THR A 1 68 ? -3.756 -0.979 16.120 1.00 87.81 68 THR A N 1
ATOM 550 C CA . THR A 1 68 ? -3.438 -1.174 17.538 1.00 87.81 68 THR A CA 1
ATOM 551 C C . THR A 1 68 ? -4.272 -0.253 18.433 1.00 87.81 68 THR A C 1
ATOM 553 O O . THR A 1 68 ? -4.842 -0.717 19.421 1.00 87.81 68 THR A O 1
ATOM 556 N N . LYS A 1 69 ? -4.437 1.024 18.061 1.00 89.31 69 LYS A N 1
ATOM 557 C CA . LYS A 1 69 ? -5.315 1.963 18.784 1.00 89.31 69 LYS A CA 1
ATOM 558 C C . LYS A 1 69 ? -6.788 1.550 18.732 1.00 89.31 69 LYS A C 1
ATOM 560 O O . LYS A 1 69 ? -7.480 1.653 19.742 1.00 89.31 69 LYS A O 1
ATOM 565 N N . LEU A 1 70 ? -7.280 1.069 17.588 1.00 85.50 70 LEU A N 1
ATOM 566 C CA . LEU A 1 70 ? -8.663 0.588 17.460 1.00 85.50 70 LEU A CA 1
ATOM 567 C C . LEU A 1 70 ? -8.933 -0.626 18.357 1.00 85.50 70 LEU A C 1
ATOM 569 O O . LEU A 1 70 ? -9.970 -0.682 19.018 1.00 85.50 70 LEU A O 1
ATOM 573 N N . ILE A 1 71 ? -7.986 -1.563 18.419 1.00 85.06 71 ILE A N 1
ATOM 574 C CA . ILE A 1 71 ? -8.065 -2.739 19.292 1.00 85.06 71 ILE A CA 1
ATOM 575 C C . ILE A 1 71 ? -8.042 -2.311 20.767 1.00 85.06 71 ILE A C 1
ATOM 577 O O . ILE A 1 71 ? -8.884 -2.753 21.544 1.00 85.06 71 ILE A O 1
ATOM 581 N N . GLN A 1 72 ? -7.134 -1.408 21.155 1.00 89.38 72 GLN A N 1
ATOM 582 C CA . GLN A 1 72 ? -7.046 -0.891 22.530 1.00 89.38 72 GLN A CA 1
ATOM 583 C C . GLN A 1 72 ? -8.315 -0.156 22.978 1.00 89.38 72 GLN A C 1
ATOM 585 O O . GLN A 1 72 ? -8.701 -0.245 24.142 1.00 89.38 72 GLN A O 1
ATOM 590 N N . ASN A 1 73 ? -8.992 0.526 22.053 1.00 90.75 73 ASN A N 1
ATOM 591 C CA . ASN A 1 73 ? -10.255 1.217 22.309 1.00 90.75 73 ASN A CA 1
ATOM 592 C C . ASN A 1 73 ? -11.482 0.288 22.258 1.00 90.75 73 ASN A C 1
ATOM 594 O O . ASN A 1 73 ? -12.612 0.774 22.291 1.00 90.75 73 ASN A O 1
ATOM 598 N N . ASN A 1 74 ? -11.272 -1.032 22.185 1.00 87.12 74 ASN A N 1
ATOM 599 C CA . ASN A 1 74 ? -12.319 -2.051 22.174 1.00 87.12 74 ASN A CA 1
ATOM 600 C C . ASN A 1 74 ? -13.351 -1.826 21.051 1.00 87.12 74 ASN A C 1
ATOM 602 O O . ASN A 1 74 ? -14.565 -1.927 21.245 1.00 87.12 74 ASN A O 1
ATOM 606 N N . HIS A 1 75 ? -12.854 -1.448 19.870 1.00 86.75 75 HIS A N 1
ATOM 607 C CA . HIS A 1 75 ? -13.682 -1.174 18.703 1.00 86.75 75 HIS A CA 1
ATOM 608 C C . HIS A 1 75 ? -14.471 -2.427 18.289 1.00 86.75 75 HIS A C 1
ATOM 610 O O . HIS A 1 75 ? -13.920 -3.522 18.237 1.00 86.75 75 HIS A O 1
ATOM 616 N N . TYR A 1 76 ? -15.749 -2.272 17.932 1.00 83.81 76 TYR A N 1
ATOM 617 C CA . TYR A 1 76 ? -16.655 -3.401 17.648 1.00 83.81 76 TYR A CA 1
ATOM 618 C C . TYR A 1 76 ? -16.178 -4.329 16.516 1.00 83.81 76 TYR A C 1
ATOM 620 O O . TYR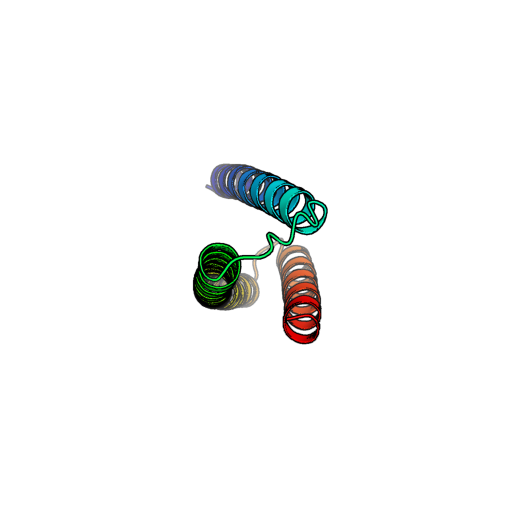 A 1 76 ? -16.562 -5.489 16.476 1.00 83.81 76 TYR A O 1
ATOM 628 N N . ALA A 1 77 ? -15.348 -3.814 15.607 1.00 86.00 77 ALA A N 1
ATOM 629 C CA . ALA A 1 77 ? -14.771 -4.560 14.488 1.00 86.00 77 ALA A CA 1
ATOM 630 C C . ALA A 1 77 ? -13.323 -5.025 14.740 1.00 86.00 77 ALA A C 1
ATOM 632 O O . ALA A 1 77 ? -12.626 -5.354 13.787 1.00 86.00 77 ALA A O 1
ATOM 633 N N . MET A 1 78 ? -12.831 -4.997 15.987 1.00 85.31 78 MET A N 1
ATOM 634 C CA . MET A 1 78 ? -11.424 -5.268 16.330 1.00 85.31 78 MET A CA 1
ATOM 635 C C . MET A 1 78 ? -10.872 -6.578 15.745 1.00 85.31 78 MET A C 1
ATOM 637 O O . MET A 1 78 ? -9.712 -6.608 15.339 1.00 85.31 78 MET A O 1
ATOM 641 N N . GLU A 1 79 ? -11.695 -7.625 15.644 1.00 85.06 79 GLU A N 1
ATOM 642 C CA . GLU A 1 79 ? -11.307 -8.913 15.051 1.00 85.06 79 GLU A CA 1
ATOM 643 C C . GLU A 1 79 ? -11.106 -8.827 13.529 1.00 85.06 79 GLU A C 1
ATOM 645 O O . GLU A 1 79 ? -10.119 -9.347 13.000 1.00 85.06 79 GLU A O 1
ATOM 650 N N . ASP A 1 80 ? -11.982 -8.108 12.823 1.00 84.19 80 ASP A N 1
ATOM 651 C CA . ASP A 1 80 ? -11.864 -7.893 11.379 1.00 84.19 80 ASP A CA 1
ATOM 652 C C . ASP A 1 80 ? -10.632 -7.041 11.042 1.00 84.19 80 ASP A C 1
ATOM 654 O O . ASP A 1 80 ? -9.876 -7.364 10.120 1.00 84.19 80 ASP A O 1
ATOM 658 N N . VAL A 1 81 ? -10.382 -5.967 11.805 1.00 83.75 81 VAL A N 1
ATOM 659 C CA . VAL A 1 81 ? -9.209 -5.101 11.570 1.00 83.75 81 VAL A CA 1
ATOM 660 C C . VAL A 1 81 ? -7.898 -5.811 11.910 1.00 83.75 81 VAL A C 1
ATOM 662 O O . VAL A 1 81 ? -6.915 -5.622 11.194 1.00 83.75 81 VAL A O 1
ATOM 665 N N . ALA A 1 82 ? -7.878 -6.662 12.942 1.00 84.31 82 ALA A N 1
ATOM 666 C CA . ALA A 1 82 ? -6.716 -7.488 13.272 1.00 84.31 82 ALA A CA 1
ATOM 667 C C . ALA A 1 82 ? -6.402 -8.494 12.155 1.00 84.31 82 ALA A C 1
ATOM 669 O O . ALA A 1 82 ? -5.273 -8.549 11.673 1.00 84.31 82 ALA A O 1
ATOM 670 N N . THR A 1 83 ? -7.417 -9.214 11.669 1.00 88.25 83 THR A N 1
ATOM 671 C CA . THR A 1 83 ? -7.263 -10.182 10.569 1.00 88.25 83 THR A CA 1
ATOM 672 C C . THR A 1 83 ? -6.711 -9.509 9.312 1.00 88.25 83 THR A C 1
ATOM 674 O O . THR A 1 83 ? -5.821 -10.030 8.634 1.00 88.25 83 THR A O 1
ATOM 677 N N . ARG A 1 84 ? -7.209 -8.307 9.004 1.00 84.31 84 ARG A N 1
ATOM 678 C CA . ARG A 1 84 ? -6.777 -7.552 7.828 1.00 84.31 84 ARG A CA 1
ATOM 679 C C . ARG A 1 84 ? -5.356 -7.005 7.959 1.00 84.31 84 ARG A C 1
ATOM 681 O O . ARG A 1 84 ? -4.621 -7.014 6.971 1.00 84.31 84 ARG A O 1
ATOM 688 N N . ARG A 1 85 ? -4.956 -6.570 9.160 1.00 84.81 85 ARG A N 1
ATOM 689 C CA . ARG A 1 85 ? -3.569 -6.196 9.469 1.00 84.81 85 ARG A CA 1
ATOM 690 C C . ARG A 1 85 ? -2.628 -7.376 9.243 1.00 84.81 85 ARG A C 1
ATOM 692 O O . ARG A 1 85 ? -1.618 -7.224 8.562 1.00 84.81 85 ARG A O 1
ATOM 699 N N . ASP A 1 86 ? -2.962 -8.545 9.772 1.00 87.38 86 ASP A N 1
ATOM 700 C CA . ASP A 1 86 ? -2.073 -9.706 9.715 1.00 87.38 86 ASP A CA 1
ATOM 701 C C . ASP A 1 86 ? -1.862 -10.179 8.261 1.00 87.38 86 ASP A C 1
ATOM 703 O O . ASP A 1 86 ? -0.739 -10.491 7.855 1.00 87.38 86 ASP A O 1
ATOM 707 N N . ALA A 1 87 ? -2.908 -10.117 7.426 1.00 84.25 87 ALA A N 1
ATOM 708 C CA . ALA A 1 87 ? -2.800 -10.372 5.989 1.00 84.25 87 ALA A CA 1
ATOM 709 C C . ALA A 1 87 ? -1.894 -9.355 5.261 1.00 84.25 87 ALA A C 1
ATOM 711 O O . ALA A 1 87 ? -1.106 -9.739 4.391 1.00 84.25 87 ALA A O 1
ATOM 712 N N . LEU A 1 88 ? -1.972 -8.066 5.620 1.00 83.12 88 LEU A N 1
ATOM 713 C CA . LEU A 1 88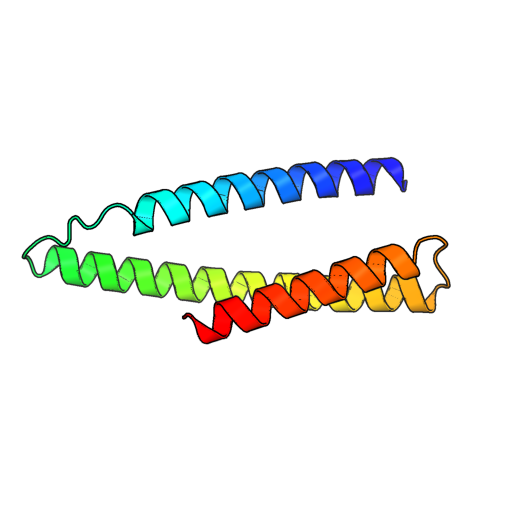 ? -1.110 -7.016 5.062 1.00 83.12 88 LEU A CA 1
ATOM 714 C C . LEU A 1 88 ? 0.363 -7.231 5.432 1.00 83.12 88 LEU A C 1
ATOM 716 O O . LEU A 1 88 ? 1.226 -7.158 4.556 1.00 83.12 88 LEU A O 1
ATOM 720 N N . LEU A 1 89 ? 0.650 -7.558 6.695 1.00 83.44 89 LEU A N 1
ATOM 721 C CA . LEU A 1 89 ? 2.010 -7.845 7.164 1.00 83.44 89 LEU A CA 1
ATOM 722 C C . LEU A 1 89 ? 2.595 -9.097 6.497 1.00 83.44 89 LEU A C 1
ATOM 724 O O . LEU A 1 89 ? 3.764 -9.104 6.111 1.00 83.44 89 LEU A O 1
ATOM 728 N N . SER A 1 90 ? 1.779 -10.136 6.297 1.00 85.81 90 SER A N 1
ATOM 729 C CA . SER A 1 90 ? 2.195 -11.345 5.579 1.00 85.81 90 SER A CA 1
ATOM 730 C C . SER A 1 90 ? 2.551 -11.050 4.118 1.00 85.81 90 SER A C 1
ATOM 732 O O . SER A 1 90 ? 3.622 -11.444 3.650 1.00 85.81 90 SER A O 1
ATOM 734 N N . ARG A 1 91 ? 1.707 -10.289 3.407 1.00 81.25 91 ARG A N 1
ATOM 735 C CA . ARG A 1 91 ? 1.955 -9.915 2.006 1.00 81.25 91 ARG A CA 1
ATOM 736 C C . ARG A 1 91 ? 3.190 -9.021 1.855 1.00 81.25 91 ARG A C 1
ATOM 738 O O . ARG A 1 91 ? 3.934 -9.190 0.894 1.00 81.25 91 ARG A O 1
ATOM 745 N N . ARG A 1 92 ? 3.433 -8.116 2.811 1.00 78.56 92 ARG A N 1
ATOM 746 C CA . ARG A 1 92 ? 4.649 -7.289 2.882 1.00 78.56 92 ARG A CA 1
ATOM 747 C C . ARG A 1 92 ? 5.910 -8.142 2.993 1.00 78.56 92 ARG A C 1
ATOM 749 O O . ARG A 1 92 ? 6.827 -7.961 2.201 1.00 78.56 92 ARG A O 1
ATOM 756 N N . ASN A 1 93 ? 5.941 -9.087 3.934 1.00 79.69 93 ASN A N 1
ATOM 757 C CA . ASN A 1 93 ? 7.109 -9.948 4.134 1.00 79.69 93 ASN A CA 1
ATOM 758 C C . ASN A 1 93 ? 7.445 -10.737 2.856 1.00 79.69 93 ASN A C 1
ATOM 760 O O . ASN A 1 93 ? 8.599 -10.773 2.447 1.00 79.69 93 ASN A O 1
ATOM 764 N N . ALA A 1 94 ? 6.429 -11.266 2.167 1.00 78.50 94 ALA A N 1
ATOM 765 C CA . ALA A 1 94 ? 6.618 -11.974 0.900 1.00 78.50 94 ALA A CA 1
ATOM 766 C C . ALA A 1 94 ? 7.130 -11.074 -0.244 1.00 78.50 94 ALA A C 1
ATOM 768 O O . ALA A 1 94 ? 7.793 -11.557 -1.160 1.00 78.50 94 ALA A O 1
ATOM 769 N N . LEU A 1 95 ? 6.807 -9.776 -0.226 1.00 72.50 95 LEU A N 1
ATOM 770 C CA . LEU A 1 95 ? 7.300 -8.813 -1.213 1.00 72.50 95 LEU A CA 1
ATOM 771 C C . LEU A 1 95 ? 8.770 -8.454 -0.949 1.00 72.50 95 LEU A C 1
ATOM 773 O O . LEU A 1 95 ? 9.551 -8.374 -1.889 1.00 72.50 95 LEU A O 1
ATOM 777 N N . HIS A 1 96 ? 9.146 -8.308 0.323 1.00 70.69 96 HIS A N 1
ATOM 778 C CA . HIS A 1 96 ? 10.521 -8.038 0.742 1.00 70.69 96 HIS A CA 1
ATOM 779 C C . HIS A 1 96 ? 11.465 -9.231 0.499 1.00 70.69 96 HIS A C 1
ATOM 781 O O . HIS A 1 96 ? 12.651 -9.031 0.284 1.00 70.69 96 HIS A O 1
ATOM 787 N N . GLU A 1 97 ? 10.972 -10.473 0.515 1.00 72.31 97 GLU A N 1
ATOM 788 C CA . GLU A 1 97 ? 11.773 -11.658 0.144 1.00 72.31 97 GLU A CA 1
ATOM 789 C C . GLU A 1 97 ? 12.009 -11.793 -1.370 1.00 72.31 97 GLU A C 1
ATOM 791 O O . GLU A 1 97 ? 12.850 -12.583 -1.797 1.00 72.31 97 GLU A O 1
ATOM 796 N N . ARG A 1 98 ? 11.228 -11.078 -2.187 1.00 63.28 98 ARG A N 1
ATOM 797 C CA . ARG A 1 98 ? 11.275 -11.140 -3.656 1.00 63.28 98 ARG A CA 1
ATOM 798 C C . ARG A 1 98 ? 12.009 -9.963 -4.300 1.00 63.28 98 ARG A C 1
ATOM 800 O O . ARG A 1 98 ? 12.327 -10.066 -5.484 1.00 63.28 98 ARG A O 1
ATOM 807 N N . ALA A 1 99 ? 12.190 -8.873 -3.556 1.00 57.94 99 ALA A N 1
ATOM 808 C CA . ALA A 1 99 ? 13.001 -7.716 -3.928 1.00 57.94 99 ALA A CA 1
ATOM 809 C C . ALA A 1 99 ? 14.485 -8.007 -3.670 1.00 57.94 99 ALA A C 1
ATOM 811 O O . ALA A 1 99 ? 15.300 -7.599 -4.525 1.00 57.94 99 ALA A O 1
#

pLDDT: mean 78.69, std 10.58, range [51.03, 94.62]

Solvent-accessible surface area (backbone atoms only — not comparable to full-atom values): 5630 Å² total; per-residue (Å²): 111,75,71,56,57,52,51,52,48,52,54,53,50,53,53,50,50,59,49,50,55,51,51,54,56,53,69,71,55,81,77,79,59,97,47,72,69,41,54,52,50,50,50,51,52,47,53,54,48,53,52,50,50,53,58,47,50,54,52,51,52,54,48,52,56,49,46,51,51,40,46,74,68,66,40,96,54,36,68,62,51,49,54,53,48,55,54,51,54,53,55,48,54,59,49,65,76,72,108

Organism: Sus scrofa (NCBI:txid9823)

Radius of gyration: 17.67 Å; Cα contacts (8 Å, |Δi|>4): 14; chains: 1; bounding box: 43×21×48 Å